Protein AF-A0AAD5VN29-F1 (afdb_monomer_lite)

Radius of gyration: 23.74 Å; chains: 1; bounding box: 49×50×55 Å

Organism: NCBI:txid56174

Secondary structure (DSSP, 8-state):
------PPP---SS--HHHHHHHHHHHHHH-TTTTTPPPPTT--SS--STT---GGG---GGGTEEEPPHHHHHHHHHHHHHHHHTT--GGG-STTTS--TTHHHHHHHHHHHHHHSSS--EEE---GGGS-HHHHHHHHHHHHHTS----

pLDDT: mean 87.39, std 11.42, range [37.53, 97.69]

Sequence (151 aa):
MPALVATQPDIDYHPDLAKYKARTARRLEENPELLKMSLPLGFPAKVEGPIVWEGKDWTNEDQWVYQLSEEDLQEIEQGMKHFEGLGKPLGYINRETYPLPKLGPKLYDLAKELYSGRGFFVLRTIPIEKYTPLQLAIIYAGVSSHRTSRT

Foldseek 3Di:
DDDDDDDDDPDDPDDDPVSVVVVVVVVCVVPVCVVVDDDPPPDDPDDDAQQDDDPVVDDDLVVFEDEQDPVNQVLLVVLLVQLVVVVDPLVPQACVSRPDPPVLVVLQVSLVCLPHHNVHHDYDDHPPVVDDPVSVSSSVSNSVNSSDPPD

Structure (mmCIF, N/CA/C/O backbone):
data_AF-A0AAD5VN29-F1
#
_entry.id   AF-A0AAD5VN29-F1
#
loop_
_atom_site.group_PDB
_atom_site.id
_atom_site.type_symbol
_atom_site.label_atom_id
_atom_site.label_alt_id
_atom_site.label_comp_id
_atom_site.label_asym_id
_atom_site.label_entity_id
_atom_site.label_seq_id
_atom_site.pdbx_PDB_ins_code
_atom_site.Cartn_x
_atom_site.Cartn_y
_atom_site.Cartn_z
_atom_site.occupancy
_atom_site.B_iso_or_equiv
_atom_site.auth_seq_id
_atom_site.auth_comp_id
_atom_site.auth_asym_id
_atom_site.auth_atom_id
_atom_site.pdbx_PDB_model_num
ATOM 1 N N . MET A 1 1 ? 20.176 -36.364 -35.807 1.00 40.19 1 MET A N 1
ATOM 2 C CA . MET A 1 1 ? 20.531 -35.120 -35.093 1.00 40.19 1 MET A CA 1
ATOM 3 C C . MET A 1 1 ? 20.020 -35.265 -33.667 1.00 40.19 1 MET A C 1
ATOM 5 O O . MET A 1 1 ? 18.808 -35.387 -33.526 1.00 40.19 1 MET A O 1
ATOM 9 N N . PRO A 1 2 ? 20.875 -35.401 -32.640 1.00 44.88 2 PRO A N 1
ATOM 10 C CA . PRO A 1 2 ? 20.393 -35.543 -31.271 1.00 44.88 2 PRO A CA 1
ATOM 11 C C . PRO A 1 2 ? 19.783 -34.212 -30.815 1.00 44.88 2 PRO A C 1
ATOM 13 O O . PRO A 1 2 ? 20.328 -33.146 -31.096 1.00 44.88 2 PRO A O 1
ATOM 16 N N . ALA A 1 3 ? 18.622 -34.275 -30.167 1.00 51.38 3 ALA A N 1
ATOM 17 C CA . ALA A 1 3 ? 17.949 -33.102 -29.630 1.00 51.38 3 ALA A CA 1
ATOM 18 C C . ALA A 1 3 ? 18.807 -32.474 -28.521 1.00 51.38 3 ALA A C 1
ATOM 20 O O . ALA A 1 3 ? 19.250 -33.175 -27.610 1.00 51.38 3 ALA A O 1
ATOM 21 N N . LEU A 1 4 ? 19.042 -31.162 -28.599 1.00 59.00 4 LEU A N 1
ATOM 22 C CA . LEU A 1 4 ? 19.631 -30.387 -27.508 1.00 59.00 4 LEU A CA 1
ATOM 23 C C . LEU A 1 4 ? 18.720 -30.524 -26.284 1.00 59.00 4 LEU A C 1
ATOM 25 O O . LEU A 1 4 ? 17.608 -29.997 -26.266 1.00 59.00 4 LEU A O 1
ATOM 29 N N . VAL A 1 5 ? 19.175 -31.263 -25.274 1.00 64.69 5 VAL A N 1
ATOM 30 C CA . VAL A 1 5 ? 18.480 -31.356 -23.989 1.00 64.69 5 VAL A CA 1
ATOM 31 C C . VAL A 1 5 ? 18.581 -29.985 -23.333 1.00 64.69 5 VAL A C 1
ATOM 33 O O . VAL A 1 5 ? 19.672 -29.545 -22.973 1.00 64.69 5 VAL A O 1
ATOM 36 N N . ALA A 1 6 ? 17.452 -29.288 -23.220 1.00 62.19 6 ALA A N 1
ATOM 37 C CA . ALA A 1 6 ? 17.393 -28.006 -22.537 1.00 62.19 6 ALA A CA 1
ATOM 38 C C . ALA A 1 6 ? 17.751 -28.210 -21.057 1.00 62.19 6 ALA A C 1
ATOM 40 O O . ALA A 1 6 ? 16.982 -28.795 -20.296 1.00 62.19 6 ALA A O 1
ATOM 41 N N . THR A 1 7 ? 18.936 -27.757 -20.658 1.00 76.25 7 THR A N 1
ATOM 42 C CA . THR A 1 7 ? 19.377 -27.741 -19.264 1.00 76.25 7 THR A CA 1
ATOM 43 C C . THR A 1 7 ? 18.999 -26.418 -18.616 1.00 76.25 7 THR A C 1
ATOM 45 O O . THR A 1 7 ? 19.070 -25.352 -19.235 1.00 76.25 7 THR A O 1
ATOM 48 N N . GLN A 1 8 ? 18.565 -26.485 -17.356 1.00 72.06 8 GLN A N 1
ATOM 49 C CA . GLN A 1 8 ? 18.230 -25.292 -16.591 1.00 72.06 8 GLN A CA 1
ATOM 50 C C . GLN A 1 8 ? 19.476 -24.396 -16.484 1.00 72.06 8 GLN A C 1
ATOM 52 O O . GLN A 1 8 ? 20.544 -24.885 -16.106 1.00 72.06 8 GLN A O 1
ATOM 57 N N . PRO A 1 9 ? 19.382 -23.103 -16.844 1.00 69.31 9 PRO A N 1
ATOM 58 C CA . PRO A 1 9 ? 20.512 -22.202 -16.701 1.00 69.31 9 PRO A CA 1
ATOM 59 C C . PRO A 1 9 ? 20.894 -22.064 -15.223 1.00 69.31 9 PRO A C 1
ATOM 61 O O . PRO A 1 9 ? 20.023 -22.074 -14.359 1.00 69.31 9 PRO A O 1
ATOM 64 N N . ASP A 1 10 ? 22.189 -21.905 -14.943 1.00 77.94 10 ASP A N 1
ATOM 65 C CA . ASP A 1 10 ? 22.709 -21.581 -13.608 1.00 77.94 10 ASP A CA 1
ATOM 66 C C . ASP A 1 10 ? 22.278 -20.154 -13.220 1.00 77.94 10 ASP A C 1
ATOM 68 O O . ASP A 1 10 ? 22.974 -19.165 -13.473 1.00 77.94 10 ASP A O 1
ATOM 72 N N . ILE A 1 11 ? 21.051 -20.044 -12.711 1.00 74.25 11 ILE A N 1
ATOM 73 C CA . ILE A 1 11 ? 20.448 -18.825 -12.179 1.00 74.25 11 ILE A CA 1
ATOM 74 C C . ILE A 1 11 ? 20.167 -19.038 -10.695 1.00 74.25 11 ILE A C 1
ATOM 76 O O . ILE A 1 11 ? 19.359 -19.883 -10.323 1.00 74.25 11 ILE A O 1
ATOM 80 N N . ASP A 1 12 ? 20.860 -18.273 -9.859 1.00 80.69 12 ASP A N 1
ATOM 81 C CA . ASP A 1 12 ? 20.589 -18.208 -8.426 1.00 80.69 12 ASP A CA 1
ATOM 82 C C . ASP A 1 12 ? 19.503 -17.153 -8.148 1.00 80.69 12 ASP A C 1
ATOM 84 O O . ASP A 1 12 ? 19.231 -16.292 -8.991 1.00 80.69 12 ASP A O 1
ATOM 88 N N . TYR A 1 13 ? 18.879 -17.211 -6.971 1.00 80.81 13 TYR A N 1
ATOM 89 C CA . TYR A 1 13 ? 17.890 -16.226 -6.531 1.00 80.81 13 TYR A CA 1
ATOM 90 C C . TYR A 1 13 ? 18.504 -14.827 -6.410 1.00 80.81 13 TYR A C 1
ATOM 92 O O . TYR A 1 13 ? 17.881 -13.827 -6.772 1.00 80.81 13 TYR A O 1
ATOM 100 N N . HIS A 1 14 ? 19.742 -14.748 -5.917 1.00 87.69 14 HIS A N 1
ATOM 101 C CA . HIS A 1 14 ? 20.444 -13.481 -5.784 1.00 87.69 14 HIS A CA 1
ATOM 102 C C . HIS A 1 14 ? 20.984 -13.003 -7.140 1.00 87.69 14 HIS A C 1
ATOM 104 O O . HIS A 1 14 ? 21.659 -13.765 -7.838 1.00 87.69 14 HIS A O 1
ATOM 110 N N . PRO A 1 15 ? 20.740 -11.733 -7.519 1.00 86.00 15 PRO A N 1
ATOM 111 C CA . PRO A 1 15 ? 21.335 -11.162 -8.718 1.00 86.00 15 PRO A CA 1
ATOM 112 C C . PRO A 1 15 ? 22.867 -11.223 -8.663 1.00 86.00 15 PRO A C 1
ATOM 114 O O . PRO A 1 15 ? 23.492 -10.598 -7.809 1.00 86.00 15 PRO A O 1
ATOM 117 N N . ASP A 1 16 ? 23.474 -11.942 -9.606 1.00 89.94 16 ASP A N 1
ATOM 118 C CA . ASP A 1 16 ? 24.927 -12.053 -9.751 1.00 89.94 16 ASP A CA 1
ATOM 119 C C . ASP A 1 16 ? 25.372 -11.378 -11.056 1.00 89.94 16 ASP A C 1
ATOM 121 O O . ASP A 1 16 ? 25.081 -11.834 -12.171 1.00 89.94 16 ASP A O 1
ATOM 125 N N . LEU A 1 17 ? 26.096 -10.265 -10.912 1.00 89.44 17 LEU A N 1
ATOM 126 C CA . LEU A 1 17 ? 26.587 -9.476 -12.039 1.00 89.44 17 LEU A CA 1
ATOM 127 C C . LEU A 1 17 ? 27.621 -10.238 -12.881 1.00 89.44 17 LEU A C 1
ATOM 129 O O . LEU A 1 17 ? 27.652 -10.067 -14.102 1.00 89.44 17 LEU A O 1
ATOM 133 N N . ALA A 1 18 ? 28.469 -11.059 -12.259 1.00 91.00 18 ALA A N 1
ATOM 134 C CA . ALA A 1 18 ? 29.491 -11.827 -12.959 1.00 91.00 18 ALA A CA 1
ATOM 135 C C . ALA A 1 18 ? 28.841 -12.919 -13.816 1.00 91.00 18 ALA A C 1
ATOM 137 O O . ALA A 1 18 ? 29.132 -13.006 -15.014 1.00 91.00 1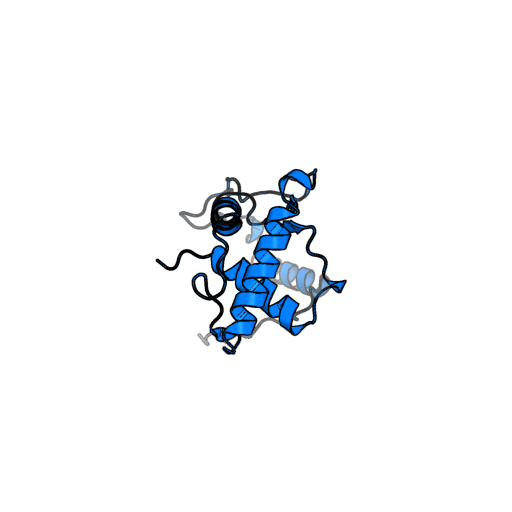8 ALA A O 1
ATOM 138 N N . LYS A 1 19 ? 27.880 -13.668 -13.255 1.00 88.81 19 LYS A N 1
ATOM 139 C CA . LYS A 1 19 ? 27.085 -14.651 -14.013 1.00 88.81 19 LYS A CA 1
ATOM 140 C C . LYS A 1 19 ? 26.286 -13.994 -15.139 1.00 88.81 19 LYS A C 1
ATOM 142 O O . LYS A 1 19 ? 26.247 -14.528 -16.249 1.00 88.81 19 LYS A O 1
ATOM 147 N N . TYR A 1 20 ? 25.687 -12.823 -14.898 1.00 85.38 20 TYR A N 1
ATOM 148 C CA . TYR A 1 20 ? 25.007 -12.051 -15.944 1.00 85.38 20 TYR A CA 1
ATOM 149 C C . TYR A 1 20 ? 25.955 -11.708 -17.099 1.00 85.38 20 TYR A C 1
ATOM 151 O O . TYR A 1 20 ? 25.653 -12.032 -18.248 1.00 85.38 20 TYR A O 1
ATOM 159 N N . LYS A 1 21 ? 27.118 -11.112 -16.805 1.00 91.19 21 LYS A N 1
ATOM 160 C CA . LYS A 1 21 ? 28.108 -10.728 -17.823 1.00 91.19 21 LYS A CA 1
ATOM 161 C C . LYS A 1 21 ? 28.614 -11.935 -18.612 1.00 91.19 21 LYS A C 1
ATOM 163 O O . LYS A 1 21 ? 28.632 -11.874 -19.838 1.00 91.19 21 LYS A O 1
ATOM 168 N N . ALA A 1 22 ? 28.958 -13.032 -17.936 1.00 90.75 22 ALA A N 1
ATOM 169 C CA . ALA A 1 22 ? 29.424 -14.260 -18.582 1.00 90.75 22 ALA A CA 1
ATOM 170 C C . ALA A 1 22 ? 28.361 -14.857 -19.520 1.00 90.75 22 ALA A C 1
ATOM 172 O O . ALA A 1 22 ? 28.658 -15.220 -20.657 1.00 90.75 22 ALA A O 1
ATOM 173 N N . ARG A 1 23 ? 27.094 -14.894 -19.083 1.00 87.31 23 ARG A N 1
ATOM 174 C CA . ARG A 1 23 ? 25.972 -15.371 -19.904 1.00 87.31 23 ARG A CA 1
ATOM 175 C C . ARG A 1 23 ? 25.724 -14.480 -21.119 1.00 87.31 23 ARG A C 1
ATOM 177 O O . ARG A 1 23 ? 25.434 -15.000 -22.193 1.00 87.31 23 ARG A O 1
ATOM 184 N N . THR A 1 24 ? 25.810 -13.163 -20.948 1.00 86.94 24 THR A N 1
ATOM 185 C CA . THR A 1 24 ? 25.656 -12.200 -22.045 1.00 86.94 24 THR A CA 1
ATOM 186 C C . THR A 1 24 ? 26.792 -12.339 -23.059 1.00 86.94 24 THR A C 1
ATOM 188 O O . THR A 1 24 ? 26.511 -12.401 -24.252 1.00 86.94 24 THR A O 1
ATOM 191 N N . ALA A 1 25 ? 28.043 -12.483 -22.605 1.00 90.25 25 ALA A N 1
ATOM 192 C CA . ALA A 1 25 ? 29.200 -12.709 -23.475 1.00 90.25 25 ALA A CA 1
ATOM 193 C C . ALA A 1 25 ? 29.068 -14.007 -24.285 1.00 90.25 25 ALA A C 1
ATOM 195 O O . ALA A 1 25 ? 29.181 -13.968 -25.506 1.00 90.25 25 ALA A O 1
ATOM 196 N N . ARG A 1 26 ? 28.717 -15.125 -23.632 1.00 88.94 26 ARG A N 1
ATOM 197 C CA . ARG A 1 26 ? 28.484 -16.409 -24.315 1.00 88.94 26 ARG A CA 1
ATOM 198 C C . ARG A 1 26 ? 27.393 -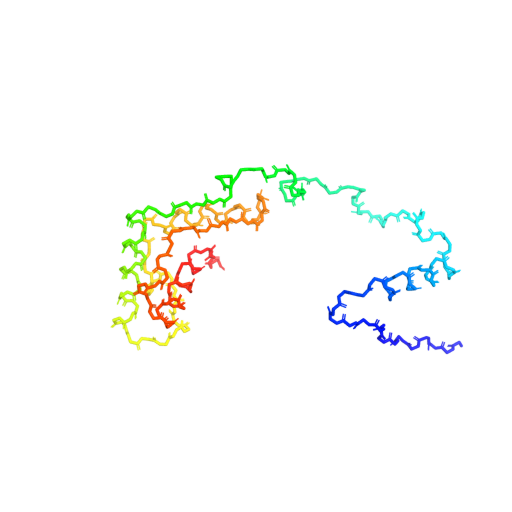16.303 -25.382 1.00 88.94 26 ARG A C 1
ATOM 200 O O . ARG A 1 26 ? 27.561 -16.788 -26.491 1.00 88.94 26 ARG A O 1
ATOM 207 N N . ARG A 1 27 ? 26.277 -15.639 -25.061 1.00 85.81 27 ARG A N 1
ATOM 208 C CA . ARG A 1 27 ? 25.178 -15.437 -26.017 1.00 85.81 27 ARG A CA 1
ATOM 209 C C . ARG A 1 27 ? 25.610 -14.622 -27.234 1.00 85.81 27 ARG A C 1
ATOM 211 O O . ARG A 1 27 ? 25.227 -14.965 -28.343 1.00 85.81 27 ARG A O 1
ATOM 218 N N . LEU A 1 28 ? 26.400 -13.571 -27.026 1.00 88.19 28 LEU A N 1
ATOM 219 C CA . LEU A 1 28 ? 26.947 -12.747 -28.106 1.00 88.19 28 LEU A CA 1
ATOM 220 C C . LEU A 1 28 ? 27.970 -13.501 -28.965 1.00 88.19 28 LEU A C 1
ATOM 222 O O . LEU A 1 28 ? 28.044 -13.243 -30.159 1.00 88.19 28 LEU A O 1
ATOM 226 N N . GLU A 1 29 ? 28.733 -14.428 -28.387 1.00 89.94 29 GLU A N 1
ATOM 227 C CA . GLU A 1 29 ? 29.642 -15.302 -29.140 1.00 89.94 29 GLU A CA 1
ATOM 228 C C . GLU A 1 29 ? 28.869 -16.307 -30.010 1.00 89.94 29 GLU A C 1
ATOM 230 O O . GLU A 1 29 ? 29.174 -16.470 -31.188 1.00 89.94 29 GLU A O 1
ATOM 235 N N . GLU A 1 30 ? 27.824 -16.932 -29.456 1.00 89.38 30 GLU A N 1
ATOM 236 C CA . GLU A 1 30 ? 26.952 -17.876 -30.173 1.00 89.38 30 GLU A CA 1
ATOM 237 C C . GLU A 1 30 ? 26.119 -17.196 -31.273 1.00 89.38 30 GLU A C 1
ATOM 239 O O . GLU A 1 30 ? 25.876 -17.781 -32.329 1.00 89.38 30 GLU A O 1
ATOM 244 N N . ASN A 1 31 ? 25.660 -15.966 -31.031 1.00 85.38 31 ASN A N 1
ATOM 245 C CA . ASN A 1 31 ? 24.914 -15.170 -31.997 1.00 85.38 31 ASN A CA 1
ATOM 246 C C . ASN A 1 31 ? 25.299 -13.681 -31.893 1.00 85.38 31 ASN A C 1
ATOM 248 O O . ASN A 1 31 ? 24.662 -12.922 -31.150 1.00 85.38 31 ASN A O 1
ATOM 252 N N . PRO A 1 32 ? 26.293 -13.237 -32.684 1.00 86.06 32 PRO A N 1
ATOM 253 C CA . PRO A 1 32 ? 26.751 -11.846 -32.703 1.00 86.06 32 PRO A CA 1
ATOM 254 C C . PRO A 1 32 ? 25.675 -10.826 -33.099 1.00 86.06 32 PRO A C 1
ATOM 256 O O . PRO A 1 32 ? 25.771 -9.649 -32.751 1.00 86.06 32 PRO A O 1
ATOM 259 N N . GLU A 1 33 ? 24.621 -11.262 -33.793 1.00 85.88 33 GLU A N 1
ATOM 260 C CA . GLU A 1 33 ? 23.544 -10.396 -34.277 1.00 85.88 33 GLU A CA 1
ATOM 261 C C . GLU A 1 33 ? 22.391 -10.243 -33.265 1.00 85.88 33 GLU A C 1
ATOM 263 O O . GLU A 1 33 ? 21.441 -9.511 -33.534 1.00 85.88 33 GLU A O 1
ATOM 268 N N . LEU A 1 34 ? 22.471 -10.862 -32.076 1.00 80.75 34 LEU A N 1
ATOM 269 C CA . LEU A 1 34 ? 21.429 -10.800 -31.034 1.00 80.75 34 LEU A CA 1
ATOM 270 C C . LEU A 1 34 ? 20.979 -9.377 -30.683 1.00 80.75 34 LEU A C 1
ATOM 272 O O . LEU A 1 34 ? 19.798 -9.151 -30.443 1.00 80.75 34 LEU A O 1
ATOM 276 N N . LEU A 1 35 ? 21.908 -8.417 -30.656 1.00 76.38 35 LEU A N 1
ATOM 277 C CA . LEU A 1 35 ? 21.608 -7.014 -30.335 1.00 76.38 35 LEU A CA 1
ATOM 278 C C . LEU A 1 35 ? 20.977 -6.244 -31.503 1.00 76.38 35 LEU A C 1
ATOM 280 O O . LEU A 1 35 ? 20.461 -5.149 -31.301 1.00 76.38 35 LEU A O 1
ATOM 284 N N . LYS A 1 36 ? 21.045 -6.793 -32.718 1.00 79.62 36 LYS A N 1
ATOM 285 C CA . LYS A 1 36 ? 20.527 -6.189 -33.952 1.00 79.62 36 LYS A CA 1
ATOM 286 C C . LYS A 1 36 ? 19.203 -6.811 -34.394 1.00 79.62 36 LYS A C 1
ATOM 288 O O . LYS A 1 36 ? 18.581 -6.304 -35.325 1.00 79.62 36 LYS A O 1
ATOM 293 N N . MET A 1 37 ? 18.774 -7.903 -33.757 1.00 80.44 37 MET A N 1
ATOM 294 C CA . MET A 1 37 ? 17.488 -8.526 -34.049 1.00 80.44 37 MET A CA 1
ATOM 295 C C . MET A 1 37 ? 16.357 -7.541 -33.750 1.00 80.44 37 MET A C 1
ATOM 297 O O . MET A 1 37 ? 16.216 -7.045 -32.632 1.00 80.44 37 MET A O 1
ATOM 301 N N . SER A 1 38 ? 15.536 -7.274 -34.763 1.00 81.81 38 SER A N 1
ATOM 302 C CA . SER A 1 38 ? 14.298 -6.528 -34.587 1.00 81.81 38 SER A CA 1
ATOM 303 C C . SER A 1 38 ? 13.335 -7.321 -33.709 1.00 81.81 38 SER A C 1
ATOM 305 O O . SER A 1 38 ? 13.307 -8.554 -33.751 1.00 81.81 38 SER A O 1
ATOM 307 N N . LEU A 1 39 ? 12.506 -6.610 -32.947 1.00 84.56 39 LEU A N 1
ATOM 308 C CA . LEU A 1 39 ? 11.428 -7.237 -32.191 1.00 84.56 39 LEU A CA 1
ATOM 309 C C . LEU A 1 39 ? 10.508 -8.047 -33.130 1.00 84.56 39 LEU A C 1
ATOM 311 O O . LEU A 1 39 ? 10.370 -7.689 -34.306 1.00 84.56 39 LEU A O 1
ATOM 315 N N . PRO A 1 40 ? 9.881 -9.134 -32.641 1.00 88.12 40 PRO A N 1
ATOM 316 C CA . PRO A 1 40 ? 8.940 -9.913 -33.437 1.00 88.12 40 PRO A CA 1
ATOM 317 C C . PRO A 1 40 ? 7.810 -9.045 -33.998 1.00 88.12 40 PRO A C 1
ATOM 319 O O . PRO A 1 40 ? 7.412 -8.048 -33.393 1.00 88.12 40 PRO A O 1
ATOM 322 N N . LEU A 1 41 ? 7.252 -9.450 -35.140 1.00 86.62 41 LEU A N 1
ATOM 323 C CA . LEU A 1 41 ? 6.117 -8.755 -35.743 1.00 86.62 41 LEU A CA 1
ATOM 324 C C . LEU A 1 41 ? 4.963 -8.634 -34.728 1.00 86.62 41 LEU A C 1
ATOM 326 O O . LEU A 1 41 ? 4.555 -9.628 -34.131 1.00 86.62 41 LEU A O 1
ATOM 330 N N . GLY A 1 42 ? 4.452 -7.416 -34.535 1.00 87.00 42 GLY A N 1
ATOM 331 C CA . GLY A 1 42 ? 3.389 -7.112 -33.568 1.00 87.00 42 GLY A CA 1
ATOM 332 C C . GLY A 1 42 ? 3.876 -6.624 -32.198 1.00 87.00 42 GLY A C 1
ATOM 333 O O . GLY A 1 42 ? 3.055 -6.165 -31.408 1.00 87.00 42 GLY A O 1
ATOM 334 N N . PHE A 1 43 ? 5.183 -6.658 -31.917 1.00 87.31 43 PHE A N 1
ATO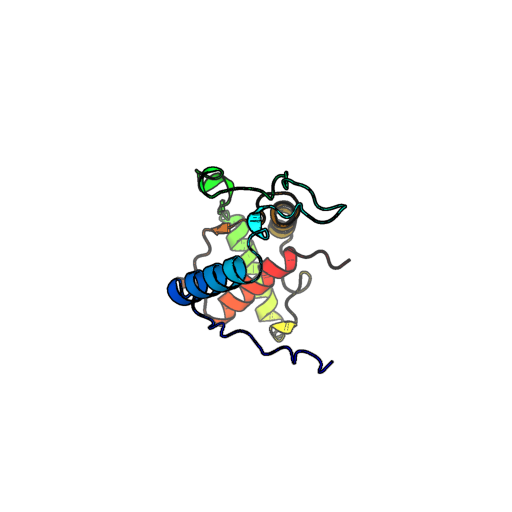M 335 C CA . PHE A 1 43 ? 5.741 -6.047 -30.709 1.00 87.31 43 PHE A CA 1
ATOM 336 C C . PHE A 1 43 ? 6.055 -4.562 -30.937 1.00 87.31 43 PHE A C 1
ATOM 338 O O . PHE A 1 43 ? 6.658 -4.211 -31.955 1.00 87.31 43 PHE A O 1
ATOM 345 N N . PRO A 1 44 ? 5.683 -3.674 -29.999 1.00 87.56 44 PRO A N 1
ATOM 346 C CA . PRO A 1 44 ? 5.985 -2.258 -30.125 1.00 87.56 44 PRO A CA 1
ATOM 347 C C . PRO A 1 44 ? 7.474 -1.995 -29.864 1.00 87.56 44 PRO A C 1
ATOM 349 O O . PRO A 1 44 ? 8.061 -2.560 -28.945 1.00 87.56 44 PRO A O 1
ATOM 352 N N . ALA A 1 45 ? 8.075 -1.085 -30.637 1.00 85.19 45 ALA A N 1
ATOM 353 C CA . ALA A 1 45 ? 9.464 -0.648 -30.433 1.00 85.19 45 ALA A CA 1
ATOM 354 C C . ALA A 1 45 ? 9.673 0.066 -29.084 1.00 85.19 45 ALA A C 1
ATOM 356 O O . ALA A 1 45 ? 10.775 0.072 -28.540 1.00 85.19 45 ALA A O 1
ATOM 357 N N . LYS A 1 46 ? 8.606 0.666 -28.550 1.00 87.00 46 LYS A N 1
ATOM 358 C CA . LYS A 1 46 ? 8.562 1.340 -27.257 1.00 87.00 46 LYS A CA 1
ATOM 359 C C . LYS A 1 46 ? 7.168 1.164 -26.666 1.00 87.00 46 LYS A C 1
ATOM 361 O O . LYS A 1 46 ? 6.178 1.274 -27.384 1.00 87.00 46 LYS A O 1
ATOM 366 N N . VAL A 1 47 ? 7.098 0.904 -25.366 1.00 87.25 47 VAL A N 1
ATOM 367 C CA . VAL A 1 47 ? 5.835 0.938 -24.624 1.00 87.25 47 VAL A CA 1
ATOM 368 C C . VAL A 1 47 ? 5.622 2.365 -24.139 1.00 87.25 47 VAL A C 1
ATOM 370 O O . VAL A 1 47 ? 6.547 2.996 -23.631 1.00 87.25 47 VAL A O 1
ATOM 373 N N . GLU A 1 48 ? 4.412 2.878 -24.311 1.00 85.62 48 GLU A N 1
ATOM 374 C CA . GLU A 1 48 ? 4.020 4.205 -23.849 1.00 85.62 48 GLU A CA 1
ATOM 375 C C . GLU A 1 48 ? 2.764 4.085 -22.996 1.00 85.62 48 GLU A C 1
ATOM 377 O O . GLU A 1 48 ? 1.941 3.193 -23.206 1.00 85.62 48 GLU A O 1
ATOM 382 N N . GLY A 1 49 ? 2.625 4.978 -22.023 1.00 84.25 49 GLY A N 1
ATOM 383 C CA . GLY A 1 49 ? 1.458 5.022 -21.159 1.00 84.25 49 GLY A CA 1
ATOM 384 C C . GLY A 1 49 ? 1.808 5.341 -19.709 1.00 84.25 49 GLY A C 1
ATOM 385 O O . GLY A 1 49 ? 2.981 5.417 -19.351 1.00 84.25 49 GLY A O 1
ATOM 386 N N . PRO A 1 50 ? 0.784 5.500 -18.862 1.00 81.44 50 PRO A N 1
ATOM 387 C CA . PRO A 1 50 ? 0.939 5.935 -17.472 1.00 81.44 50 PRO A CA 1
ATOM 388 C C . PRO A 1 50 ? 1.693 4.932 -16.582 1.00 81.44 50 PRO A C 1
ATOM 390 O O . PRO A 1 50 ? 2.269 5.323 -15.572 1.00 81.44 50 PRO A O 1
ATOM 393 N N . ILE A 1 51 ? 1.741 3.656 -16.980 1.00 85.56 51 ILE A N 1
ATOM 394 C CA . ILE A 1 51 ? 2.506 2.599 -16.299 1.00 85.56 51 ILE A CA 1
ATOM 395 C C . ILE A 1 51 ? 3.999 2.601 -16.667 1.00 85.56 51 ILE A C 1
ATOM 397 O O . ILE A 1 51 ? 4.776 1.862 -16.068 1.00 85.56 51 ILE A O 1
ATOM 401 N N . VAL A 1 52 ? 4.401 3.380 -17.677 1.00 89.56 52 VAL A N 1
ATOM 402 C CA . VAL A 1 52 ? 5.785 3.462 -18.155 1.00 89.56 52 VAL A CA 1
ATOM 403 C C . VAL A 1 52 ? 6.434 4.688 -17.532 1.00 89.56 52 VAL A C 1
ATOM 405 O O . VAL A 1 52 ? 6.353 5.785 -18.077 1.00 89.56 52 VAL A O 1
ATOM 408 N N . TRP A 1 53 ? 7.062 4.491 -16.378 1.00 89.69 53 TRP A N 1
ATOM 409 C CA . TRP A 1 53 ? 7.743 5.548 -15.639 1.00 89.69 53 TRP A CA 1
ATOM 410 C C . TRP A 1 53 ? 9.085 5.069 -15.082 1.00 89.69 53 TRP A C 1
ATOM 412 O O . TRP A 1 53 ? 9.328 3.879 -14.876 1.00 89.69 53 TRP A O 1
ATOM 422 N N . GLU A 1 54 ? 9.960 6.027 -14.823 1.00 87.69 54 GLU A N 1
ATOM 423 C CA . GLU A 1 54 ? 11.215 5.888 -14.101 1.00 87.69 54 GLU A CA 1
ATOM 424 C C . GLU A 1 54 ? 11.112 6.587 -12.737 1.00 87.69 54 GLU A C 1
ATOM 426 O O . GLU A 1 54 ? 10.263 7.448 -12.520 1.00 87.69 54 GLU A O 1
ATOM 431 N N . GLY A 1 55 ? 12.008 6.272 -11.797 1.00 84.12 55 GLY A N 1
ATOM 432 C CA . GLY A 1 55 ? 11.965 6.871 -10.452 1.00 84.12 55 GLY A CA 1
ATOM 433 C C . GLY A 1 55 ? 12.037 8.407 -10.430 1.00 84.12 55 GLY A C 1
ATOM 434 O O . GLY A 1 55 ? 11.609 9.023 -9.463 1.00 84.12 55 GLY A O 1
ATOM 435 N N . LYS A 1 56 ? 12.536 9.034 -11.502 1.00 89.00 56 LYS A N 1
ATOM 436 C CA . LYS A 1 56 ? 12.580 10.496 -11.666 1.00 89.00 56 LYS A CA 1
ATOM 437 C C . LYS A 1 56 ? 11.218 11.132 -11.972 1.00 89.00 56 LYS A C 1
ATOM 439 O O . LYS A 1 56 ? 11.080 12.336 -11.789 1.00 89.00 56 LYS A O 1
ATOM 444 N N . ASP A 1 57 ? 10.244 10.352 -12.439 1.00 86.31 57 ASP A N 1
ATOM 445 C CA . ASP A 1 57 ? 8.931 10.865 -12.847 1.00 86.31 57 ASP A CA 1
ATOM 446 C C . ASP A 1 57 ? 8.037 11.173 -11.633 1.00 86.31 57 ASP A C 1
ATOM 448 O O . ASP A 1 57 ? 7.109 11.971 -11.730 1.00 86.31 57 ASP A O 1
ATOM 452 N N . TRP A 1 58 ? 8.363 10.604 -10.466 1.00 86.06 58 TRP A N 1
ATOM 453 C CA . TRP A 1 58 ? 7.631 10.773 -9.213 1.00 86.06 58 TRP A CA 1
ATOM 454 C C . TRP A 1 58 ? 8.550 11.366 -8.143 1.00 86.06 58 TRP A C 1
ATOM 456 O O . TRP A 1 58 ? 9.310 10.663 -7.483 1.00 86.06 58 TRP A O 1
ATOM 466 N N . THR A 1 59 ? 8.490 12.685 -7.966 1.00 87.62 59 THR A N 1
ATOM 467 C CA . THR A 1 59 ? 9.434 13.428 -7.108 1.00 87.62 59 THR A CA 1
ATOM 468 C C . THR A 1 59 ? 8.882 13.808 -5.737 1.00 87.62 59 THR A C 1
ATOM 470 O O . THR A 1 59 ? 9.663 14.056 -4.821 1.00 87.62 59 THR A O 1
ATOM 473 N N . ASN A 1 60 ? 7.556 13.870 -5.584 1.00 89.62 60 ASN A N 1
ATOM 474 C CA . ASN A 1 60 ? 6.899 14.231 -4.327 1.00 89.62 60 ASN A CA 1
ATOM 475 C C . ASN A 1 60 ? 6.002 13.093 -3.846 1.00 89.62 60 ASN A C 1
ATOM 477 O O . ASN A 1 60 ? 5.141 12.630 -4.589 1.00 89.62 60 ASN A O 1
ATOM 481 N N . GLU A 1 61 ? 6.173 12.717 -2.584 1.00 89.25 61 GLU A N 1
ATOM 482 C CA . GLU A 1 61 ? 5.432 11.664 -1.909 1.00 89.25 61 GLU A CA 1
ATOM 483 C C . GLU A 1 61 ? 3.911 11.863 -1.942 1.00 89.25 61 GLU A C 1
ATOM 485 O O . GLU A 1 61 ? 3.175 10.888 -2.108 1.00 89.25 61 GLU A O 1
ATOM 490 N N . ASP A 1 62 ? 3.438 13.110 -1.918 1.00 88.38 62 ASP A N 1
ATOM 491 C CA . ASP A 1 62 ? 2.012 13.446 -2.042 1.00 88.38 62 ASP A CA 1
ATOM 492 C C . ASP A 1 62 ? 1.387 12.959 -3.362 1.00 88.38 62 ASP A C 1
ATOM 494 O O . ASP A 1 62 ? 0.169 12.833 -3.476 1.00 88.38 62 ASP A O 1
ATOM 498 N N . GLN A 1 63 ? 2.209 12.660 -4.374 1.00 88.19 63 GLN A N 1
ATOM 499 C CA . GLN A 1 63 ? 1.737 12.121 -5.646 1.00 88.19 63 GLN A CA 1
ATOM 500 C C . GLN A 1 63 ? 1.320 10.655 -5.531 1.00 88.19 63 GLN A C 1
ATOM 502 O O . GLN A 1 63 ? 0.516 10.210 -6.342 1.00 88.19 63 GLN A O 1
ATOM 507 N N . TRP A 1 64 ? 1.837 9.891 -4.559 1.00 89.94 64 TRP A N 1
ATOM 508 C CA . TRP A 1 64 ? 1.515 8.465 -4.407 1.00 89.94 64 TRP A CA 1
ATOM 509 C C . TRP A 1 64 ? 1.034 8.047 -3.021 1.00 89.94 64 TRP A C 1
ATOM 511 O O . TRP A 1 64 ? 0.565 6.913 -2.869 1.00 89.94 64 TRP A O 1
ATOM 521 N N . VAL A 1 65 ? 1.114 8.928 -2.027 1.00 93.19 65 VAL A N 1
ATOM 522 C CA . VAL A 1 65 ? 0.615 8.680 -0.677 1.00 93.19 65 VAL A CA 1
ATOM 523 C C . VAL A 1 65 ? -0.786 9.238 -0.504 1.00 93.19 65 VAL A C 1
ATOM 525 O O . VAL A 1 65 ? -1.035 10.422 -0.691 1.00 93.19 65 VAL A O 1
ATOM 528 N N . TYR A 1 66 ? -1.689 8.379 -0.045 1.00 92.94 66 TYR A N 1
ATOM 529 C CA . TYR A 1 66 ? -2.939 8.798 0.565 1.00 92.94 66 TYR A CA 1
ATOM 530 C C . TYR A 1 66 ? -2.759 8.797 2.087 1.00 92.94 66 TYR A C 1
ATOM 532 O O . TYR A 1 66 ? -2.511 7.751 2.700 1.00 92.94 66 TYR A O 1
ATOM 540 N N . GLN A 1 67 ? -2.852 9.980 2.694 1.00 94.31 67 GLN A N 1
ATOM 541 C CA . GLN A 1 67 ? -2.848 10.115 4.148 1.00 94.31 67 GLN A CA 1
ATOM 542 C C . GLN A 1 67 ? -4.240 9.780 4.684 1.00 94.31 67 GLN A C 1
ATOM 544 O O . GLN A 1 67 ? -5.213 10.443 4.323 1.00 94.31 67 GLN A O 1
ATOM 549 N N . LEU A 1 68 ? -4.341 8.750 5.530 1.00 94.75 68 LEU A N 1
ATOM 550 C CA . LEU A 1 68 ? -5.609 8.421 6.176 1.00 94.75 68 LEU A CA 1
ATOM 551 C C . LEU A 1 68 ? -5.953 9.536 7.164 1.00 94.75 68 LEU A C 1
ATOM 553 O O . LEU A 1 68 ? -5.141 9.893 8.024 1.00 94.75 68 LEU A O 1
ATOM 557 N N . SER A 1 69 ? -7.158 10.078 7.013 1.00 95.69 69 SER A N 1
ATOM 558 C CA . SER A 1 69 ? -7.733 11.023 7.968 1.00 95.69 69 SER A CA 1
ATOM 559 C C . SER A 1 69 ? -8.068 10.329 9.290 1.00 95.69 69 SER A C 1
ATOM 561 O O . SER A 1 69 ? -8.137 9.100 9.363 1.00 95.69 69 SER A O 1
ATOM 563 N N . GLU A 1 70 ? -8.306 11.109 10.342 1.00 95.25 70 GLU A N 1
ATOM 564 C CA . GLU A 1 70 ? -8.733 10.561 11.632 1.00 95.25 70 GLU A CA 1
ATOM 565 C C . GLU A 1 70 ? -10.062 9.798 11.489 1.00 95.25 70 GLU A C 1
ATOM 567 O O . GLU A 1 70 ? -10.240 8.735 12.079 1.00 95.25 70 GLU A O 1
ATOM 572 N N . GLU A 1 71 ? -10.967 10.276 10.631 1.00 96.00 71 GLU A N 1
ATOM 573 C CA . GLU A 1 71 ? -12.222 9.595 10.318 1.00 96.00 71 GLU A CA 1
ATOM 574 C C . GLU A 1 71 ? -11.990 8.256 9.604 1.00 96.00 71 GLU A C 1
ATOM 576 O O . GLU A 1 71 ? -12.661 7.272 9.919 1.00 96.00 71 GLU A O 1
ATOM 581 N N . ASP A 1 72 ? -11.032 8.205 8.671 1.00 95.88 72 ASP A N 1
ATOM 582 C CA . ASP A 1 72 ? -10.660 6.965 7.981 1.00 95.88 72 ASP A CA 1
ATOM 583 C C . ASP A 1 72 ? -10.062 5.949 8.978 1.00 95.88 72 ASP A C 1
ATOM 585 O O . ASP A 1 72 ? -10.393 4.763 8.936 1.00 95.88 72 ASP A O 1
ATOM 589 N N . LEU A 1 73 ? -9.212 6.399 9.911 1.00 96.06 73 LEU A N 1
ATOM 590 C CA . LEU A 1 73 ? -8.613 5.547 10.948 1.00 96.06 73 LEU A CA 1
ATOM 591 C C . LEU A 1 73 ? -9.659 5.006 11.933 1.00 96.06 73 LEU A C 1
ATOM 593 O O . LEU A 1 73 ? -9.624 3.823 12.277 1.00 96.06 73 LEU A O 1
ATOM 597 N N . GLN A 1 74 ? -10.611 5.841 12.353 1.00 96.19 74 GLN A N 1
ATOM 598 C CA . GLN A 1 74 ? -11.720 5.418 13.212 1.00 96.19 74 GLN A CA 1
ATOM 599 C C . GLN A 1 74 ? -12.601 4.375 12.525 1.00 96.19 74 GLN A C 1
ATOM 601 O O . GLN A 1 74 ? -13.026 3.409 13.158 1.00 96.19 74 GLN A O 1
ATOM 606 N N . GLU A 1 75 ? -12.867 4.542 11.230 1.00 97.00 75 GLU A N 1
ATOM 607 C CA . GLU A 1 75 ? -13.641 3.578 10.452 1.00 97.00 75 GLU A CA 1
ATOM 608 C C . GLU A 1 75 ? -12.899 2.239 10.303 1.00 97.00 75 GLU A C 1
ATOM 610 O O . GLU A 1 75 ? -13.5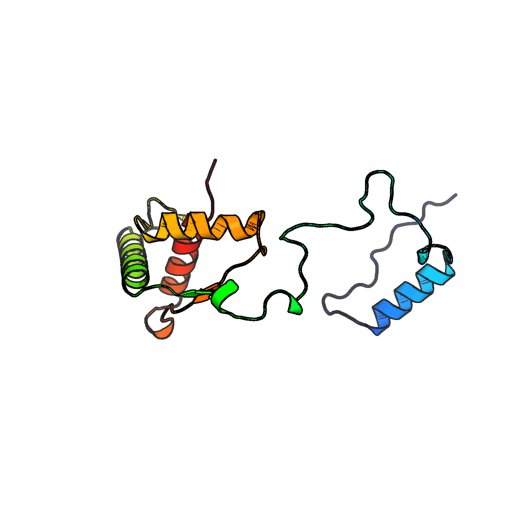01 1.179 10.482 1.00 97.00 75 GLU A O 1
ATOM 615 N N . ILE A 1 76 ? -11.580 2.269 10.069 1.00 96.56 76 ILE A N 1
ATOM 616 C CA . ILE A 1 76 ? -10.729 1.068 10.075 1.00 96.56 76 ILE A CA 1
ATOM 617 C C . ILE A 1 76 ? -10.823 0.349 11.424 1.00 96.56 76 ILE A C 1
ATOM 619 O O . ILE A 1 76 ? -11.037 -0.862 11.455 1.00 96.56 76 ILE A O 1
ATOM 623 N N . GLU A 1 77 ? -10.695 1.070 12.539 1.00 96.31 77 GLU A N 1
ATOM 624 C CA . GLU A 1 77 ? -10.777 0.472 13.873 1.00 96.31 77 GLU A CA 1
ATOM 625 C C . GLU A 1 77 ? -12.158 -0.149 14.143 1.00 96.31 77 GLU A C 1
ATOM 627 O O . GLU A 1 77 ? -12.254 -1.240 14.711 1.00 96.31 77 GLU A O 1
ATOM 632 N N . GLN A 1 78 ? -13.235 0.508 13.704 1.00 97.19 78 GLN A N 1
ATOM 633 C CA . GLN A 1 78 ? -14.598 -0.016 13.814 1.00 97.19 78 GLN A CA 1
ATOM 634 C C . GLN A 1 78 ? -14.789 -1.293 12.989 1.00 97.19 78 GLN A C 1
ATOM 636 O O . GLN A 1 78 ? -15.352 -2.261 13.502 1.00 97.19 78 GLN A O 1
ATOM 641 N N . GLY A 1 79 ? -14.281 -1.333 11.753 1.00 96.88 79 GLY A N 1
ATOM 642 C CA . GLY A 1 79 ? -14.315 -2.528 10.905 1.00 96.88 79 GLY A CA 1
ATOM 643 C C . GLY A 1 79 ? -13.571 -3.711 11.532 1.00 96.88 79 GLY A C 1
ATOM 644 O O . GLY A 1 79 ? -14.086 -4.829 11.555 1.00 96.88 79 GLY A O 1
ATOM 645 N N . MET A 1 80 ? -12.402 -3.453 12.127 1.00 97.00 80 MET A N 1
ATOM 646 C CA . MET A 1 80 ? -11.622 -4.457 12.855 1.00 97.00 80 MET A CA 1
ATOM 647 C C . MET A 1 80 ? -12.392 -5.009 14.057 1.00 97.00 80 MET A C 1
ATOM 649 O O . MET A 1 80 ? -12.564 -6.224 14.157 1.00 97.00 80 MET A O 1
ATOM 653 N N . LYS A 1 81 ? -12.911 -4.135 14.930 1.00 97.06 81 LYS A N 1
ATOM 654 C CA . LYS A 1 81 ? -13.695 -4.547 16.107 1.00 97.06 81 LYS A CA 1
ATOM 655 C C . LYS A 1 81 ? -14.958 -5.309 15.714 1.00 97.06 81 LYS A C 1
ATOM 657 O O . LYS A 1 81 ? -15.327 -6.272 16.383 1.00 97.06 81 LYS A O 1
ATOM 662 N N . HIS A 1 82 ? -15.614 -4.895 14.628 1.00 97.62 82 HIS A N 1
ATOM 663 C CA . HIS A 1 82 ? -16.769 -5.602 14.091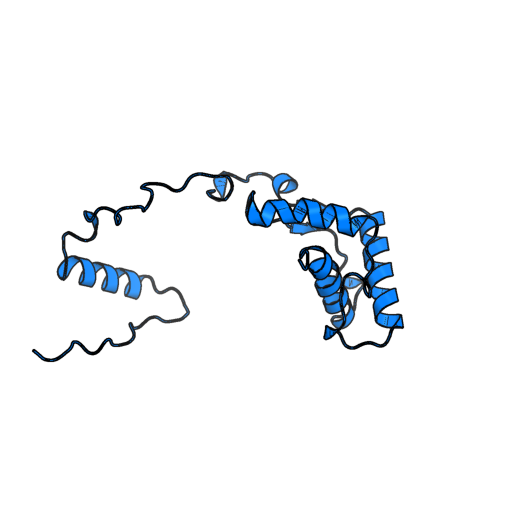 1.00 97.62 82 HIS A CA 1
ATOM 664 C C . HIS A 1 82 ? -16.398 -7.036 13.703 1.00 97.62 82 HIS A C 1
ATOM 666 O O . HIS A 1 82 ? -17.047 -7.968 14.170 1.00 97.62 82 HIS A O 1
ATOM 672 N N . PHE A 1 83 ? -15.327 -7.220 12.923 1.00 97.69 83 PHE A N 1
ATOM 673 C CA . PHE A 1 83 ? -14.867 -8.546 12.512 1.00 97.69 83 PHE A CA 1
ATOM 674 C C . PHE A 1 83 ? -14.465 -9.428 13.704 1.00 97.69 83 PHE A C 1
ATOM 676 O O . PHE A 1 83 ? -14.871 -10.589 13.767 1.00 97.69 83 PHE A O 1
ATOM 683 N N . GLU A 1 84 ? -13.717 -8.884 14.671 1.00 96.44 84 GLU A N 1
ATOM 684 C CA . GLU A 1 84 ? -13.359 -9.600 15.906 1.00 96.44 84 GLU A CA 1
ATOM 685 C C . GLU A 1 84 ? -14.611 -10.074 16.661 1.00 96.44 84 GLU A C 1
ATOM 687 O O . GLU A 1 84 ? -14.681 -11.227 17.089 1.00 96.44 84 GLU A O 1
ATOM 692 N N . GLY A 1 85 ? -15.641 -9.224 16.746 1.00 96.81 85 GLY A N 1
ATOM 693 C CA . GLY A 1 85 ? -16.924 -9.553 17.369 1.00 96.81 85 GLY A CA 1
ATOM 694 C C . GLY A 1 85 ? -17.704 -10.677 16.675 1.00 96.81 85 GLY A C 1
ATOM 695 O O . GLY A 1 85 ? -18.548 -11.306 17.310 1.00 96.81 85 GLY A O 1
ATOM 696 N N . LEU A 1 86 ? -17.414 -10.980 15.403 1.00 95.94 86 LEU A N 1
ATOM 697 C CA . LEU A 1 86 ? -18.029 -12.104 14.686 1.00 95.94 86 LEU A CA 1
ATOM 698 C C . LEU A 1 86 ? -17.431 -13.463 15.079 1.00 95.94 86 LEU A C 1
ATOM 700 O O . LEU A 1 86 ? -18.023 -14.492 14.749 1.00 95.94 86 LEU A O 1
ATOM 704 N N . GLY A 1 87 ? -16.252 -13.491 15.715 1.00 94.38 87 GLY A N 1
ATOM 705 C CA . GLY A 1 87 ? -15.567 -14.730 16.103 1.00 94.38 87 GLY A CA 1
ATOM 706 C C . GLY A 1 87 ? -15.215 -15.648 14.923 1.00 94.38 87 GLY A C 1
ATOM 707 O O . GLY A 1 87 ? -15.123 -16.865 15.086 1.00 94.38 87 GLY A O 1
ATOM 708 N N . LYS A 1 88 ? -15.071 -15.090 13.714 1.00 94.31 88 LYS A N 1
ATOM 709 C CA . LYS A 1 88 ? -14.802 -15.851 12.485 1.00 94.31 88 LYS A CA 1
ATOM 710 C C . LYS A 1 88 ? -13.294 -15.996 12.224 1.00 94.31 88 LYS A C 1
ATOM 712 O O . LYS A 1 88 ? -12.523 -15.098 12.553 1.00 94.31 88 LYS A O 1
ATOM 717 N N . PRO A 1 89 ? -12.856 -17.085 11.566 1.00 94.69 89 PRO A N 1
ATOM 718 C CA . PRO A 1 89 ? -11.478 -17.206 11.087 1.00 94.69 89 PRO A CA 1
ATOM 719 C C . PRO A 1 89 ? -11.112 -16.110 10.075 1.00 94.69 89 PRO A C 1
ATOM 721 O O . PRO A 1 89 ? -11.957 -15.704 9.279 1.00 94.69 89 PRO A O 1
ATOM 724 N N . LEU A 1 90 ? -9.834 -15.713 10.018 1.00 93.00 90 LEU A N 1
ATOM 725 C CA . LEU A 1 90 ? -9.327 -14.641 9.136 1.00 93.00 90 LEU A CA 1
ATOM 726 C C . LEU A 1 90 ? -9.680 -14.816 7.646 1.00 93.00 90 LEU A C 1
ATOM 728 O O . LEU A 1 90 ? -9.839 -13.835 6.930 1.00 93.00 90 LEU A O 1
ATOM 732 N N . GLY A 1 91 ? -9.847 -16.054 7.169 1.00 93.06 91 GLY A N 1
ATOM 733 C CA . GLY A 1 91 ? -10.249 -16.330 5.782 1.00 93.06 91 GLY A CA 1
ATOM 734 C C . GLY A 1 91 ? -11.661 -15.852 5.415 1.00 93.06 91 GLY A C 1
ATOM 735 O O . GLY A 1 91 ? -12.013 -15.855 4.240 1.00 93.06 91 GLY A O 1
ATOM 736 N N . TYR A 1 92 ? -12.467 -15.440 6.398 1.00 95.06 92 TYR A N 1
ATOM 737 C CA . TYR A 1 92 ? -13.799 -14.874 6.183 1.00 95.06 92 TYR A CA 1
ATOM 738 C C . TYR A 1 92 ? -13.800 -13.352 6.033 1.00 95.06 92 TYR A C 1
ATOM 740 O O . TYR A 1 92 ? -14.875 -12.795 5.846 1.00 95.06 92 TYR A O 1
ATOM 748 N N . ILE A 1 93 ? -12.642 -12.687 6.106 1.00 95.56 93 ILE A N 1
ATOM 749 C CA . ILE A 1 93 ? -12.552 -11.236 5.930 1.00 95.56 93 ILE A CA 1
ATOM 750 C C . ILE A 1 93 ? -12.933 -10.868 4.491 1.00 95.56 93 ILE A C 1
ATOM 752 O O . ILE A 1 93 ? -12.247 -11.218 3.530 1.00 95.56 93 ILE A O 1
ATOM 756 N N . ASN A 1 94 ? -14.036 -10.144 4.354 1.00 94.06 94 ASN A N 1
ATOM 757 C CA . ASN A 1 94 ? -14.528 -9.561 3.113 1.00 94.06 94 ASN A CA 1
ATOM 758 C C . ASN A 1 94 ? -15.211 -8.210 3.396 1.00 94.06 94 ASN A C 1
ATOM 760 O O . ASN A 1 94 ? -15.218 -7.732 4.533 1.00 94.06 94 ASN A O 1
ATOM 764 N N . ARG A 1 95 ? -15.792 -7.595 2.362 1.00 92.75 95 ARG A N 1
ATOM 765 C CA . ARG A 1 95 ? -16.431 -6.273 2.456 1.00 92.75 95 ARG A CA 1
ATOM 766 C C . ARG A 1 95 ? -17.655 -6.275 3.370 1.00 92.75 95 ARG A C 1
ATOM 768 O O . ARG A 1 95 ? -17.974 -5.247 3.957 1.00 92.75 95 ARG A O 1
ATOM 775 N N . GLU A 1 96 ? -18.323 -7.417 3.490 1.00 93.56 96 GLU A N 1
ATOM 776 C CA . GLU A 1 96 ? -19.511 -7.606 4.314 1.00 93.56 96 GLU A CA 1
ATOM 777 C C . GLU A 1 96 ? -19.148 -7.778 5.795 1.00 93.56 96 GLU A C 1
ATOM 779 O O . GLU A 1 96 ? -19.812 -7.224 6.665 1.00 93.56 96 GLU A O 1
ATOM 784 N N . THR A 1 97 ? -18.080 -8.521 6.095 1.00 95.31 97 THR A N 1
ATOM 785 C CA . THR A 1 97 ? -17.611 -8.779 7.466 1.00 95.31 97 THR A CA 1
ATOM 786 C C . THR A 1 97 ? -16.624 -7.729 7.978 1.00 95.31 97 THR A C 1
ATOM 788 O O . THR A 1 97 ? -16.255 -7.768 9.147 1.00 95.31 97 THR A O 1
ATOM 791 N N . TYR A 1 98 ? -16.143 -6.838 7.109 1.00 96.06 98 TYR A N 1
ATOM 792 C CA . TYR A 1 98 ? -15.271 -5.705 7.426 1.00 96.06 98 TYR A CA 1
ATOM 793 C C . TYR A 1 98 ? -15.786 -4.457 6.683 1.00 96.06 98 TYR A C 1
ATOM 795 O O . TYR A 1 98 ? -15.246 -4.075 5.639 1.00 96.06 98 TYR A O 1
ATOM 803 N N . PRO A 1 99 ? -16.883 -3.842 7.153 1.00 95.06 99 PRO A N 1
ATOM 804 C CA . PRO A 1 99 ? -17.523 -2.744 6.438 1.00 95.06 99 PRO A CA 1
ATOM 805 C C . PRO A 1 99 ? -16.704 -1.449 6.533 1.00 95.06 99 PRO A C 1
ATOM 807 O O . PRO A 1 99 ? -16.335 -1.023 7.623 1.00 95.06 99 PRO A O 1
ATOM 810 N N . LEU A 1 100 ? -16.472 -0.803 5.385 1.00 95.94 100 LEU A N 1
ATOM 811 C CA . LEU A 1 100 ? -15.860 0.530 5.257 1.00 95.94 100 LEU A CA 1
ATOM 812 C C . LEU A 1 100 ? -16.737 1.421 4.353 1.00 95.94 100 LEU A C 1
ATOM 814 O O . LEU A 1 100 ? -16.386 1.644 3.192 1.00 95.94 100 LEU A O 1
ATOM 818 N N . PRO A 1 101 ? -17.921 1.870 4.803 1.00 94.25 101 PRO A N 1
ATOM 819 C CA . PRO A 1 101 ? -18.857 2.621 3.963 1.00 94.25 101 PRO A CA 1
ATOM 820 C C . PRO A 1 101 ? -18.305 3.929 3.370 1.00 94.25 101 PRO A C 1
ATOM 822 O O . PRO A 1 101 ? -18.709 4.296 2.267 1.00 94.25 101 PRO A O 1
ATOM 825 N N . LYS A 1 102 ? -17.403 4.639 4.059 1.00 94.44 102 LYS A N 1
ATOM 826 C CA . LYS A 1 102 ? -16.815 5.904 3.582 1.00 94.44 102 LYS A CA 1
ATOM 827 C C . LYS A 1 102 ? -15.448 5.693 2.939 1.00 94.44 102 LYS A C 1
ATOM 829 O O . LYS A 1 102 ? -15.207 6.206 1.847 1.00 94.44 102 LYS A O 1
ATOM 834 N N . LEU A 1 103 ? -14.561 4.942 3.588 1.00 94.81 103 LEU A N 1
ATOM 835 C CA . LEU A 1 103 ? -13.210 4.682 3.095 1.00 94.81 103 LEU A CA 1
ATOM 836 C C . LEU A 1 103 ? -13.194 3.680 1.931 1.00 94.81 103 LEU A C 1
ATOM 838 O O . LEU A 1 103 ? -12.385 3.824 1.020 1.00 94.81 103 LEU A O 1
ATOM 842 N N . GLY A 1 104 ? -14.099 2.700 1.903 1.00 93.56 104 GLY A N 1
ATOM 843 C CA . GLY A 1 104 ? -14.185 1.687 0.844 1.00 93.56 104 GLY A CA 1
ATOM 844 C C . GLY A 1 104 ? -14.292 2.284 -0.567 1.00 93.56 104 GLY A C 1
ATOM 845 O O . GLY A 1 104 ? -13.464 1.944 -1.414 1.00 93.56 104 GLY A O 1
ATOM 846 N N . PRO A 1 105 ? -15.227 3.219 -0.833 1.00 92.56 105 PRO A N 1
ATOM 847 C CA . PRO A 1 105 ? -15.293 3.938 -2.107 1.00 92.56 105 PRO A CA 1
ATOM 848 C C . PRO A 1 105 ? -13.997 4.680 -2.467 1.00 92.56 105 PRO A C 1
ATOM 850 O O . PRO A 1 105 ? -13.538 4.583 -3.602 1.00 92.56 105 PRO A O 1
ATOM 853 N N . LYS A 1 106 ? -13.348 5.346 -1.499 1.00 92.56 106 LYS A N 1
ATOM 854 C CA . LYS A 1 106 ? -12.062 6.030 -1.732 1.00 92.56 106 LYS A CA 1
ATOM 855 C C . LYS A 1 106 ? -10.961 5.039 -2.118 1.00 92.56 106 LYS A C 1
ATOM 857 O O . LYS A 1 106 ? -10.206 5.285 -3.052 1.00 92.56 106 LYS A O 1
ATOM 862 N N . LEU A 1 107 ? -10.882 3.898 -1.428 1.00 91.94 107 LEU A N 1
ATOM 863 C CA . LEU A 1 107 ? -9.928 2.828 -1.736 1.00 91.94 107 LEU A CA 1
ATOM 864 C C . LEU A 1 107 ? -10.181 2.219 -3.116 1.00 91.94 107 LEU A C 1
ATOM 866 O O . LEU A 1 107 ? -9.227 1.880 -3.812 1.00 91.94 107 LEU A O 1
ATOM 870 N N . TYR A 1 108 ? -11.446 2.087 -3.514 1.00 89.62 108 TYR A N 1
ATOM 871 C CA . TYR A 1 108 ? -11.819 1.621 -4.845 1.00 89.62 108 TYR A CA 1
ATOM 872 C C . TYR A 1 108 ? -11.362 2.596 -5.936 1.00 89.62 108 TYR A C 1
ATOM 874 O O . TYR A 1 108 ? -10.799 2.172 -6.945 1.00 89.62 108 TYR A O 1
ATOM 882 N N . ASP A 1 109 ? -11.538 3.900 -5.721 1.00 89.31 109 ASP A N 1
ATOM 883 C CA . ASP A 1 109 ? -11.051 4.915 -6.653 1.00 89.31 109 ASP A CA 1
ATOM 884 C C . ASP A 1 109 ? -9.521 4.939 -6.726 1.00 89.31 109 ASP A C 1
ATOM 886 O O . ASP A 1 109 ? -8.966 4.922 -7.824 1.00 89.31 109 ASP A O 1
ATOM 890 N N . LEU A 1 110 ? -8.828 4.856 -5.586 1.00 89.12 110 LEU A N 1
ATOM 891 C CA . LEU A 1 110 ? -7.366 4.723 -5.541 1.00 89.12 110 LEU A CA 1
ATOM 892 C C . LEU A 1 110 ? -6.875 3.440 -6.226 1.00 89.12 110 LEU A C 1
ATOM 894 O O . LEU A 1 110 ? -5.810 3.432 -6.837 1.00 89.12 110 LEU A O 1
ATOM 898 N N . ALA A 1 111 ? -7.643 2.349 -6.172 1.00 88.44 111 ALA A N 1
ATOM 899 C CA . ALA A 1 111 ? -7.279 1.099 -6.830 1.00 88.44 111 ALA A CA 1
ATOM 900 C C . ALA A 1 111 ? -7.245 1.212 -8.365 1.00 88.44 111 ALA A C 1
ATOM 902 O O . ALA A 1 111 ? -6.553 0.421 -9.005 1.00 88.44 111 ALA A O 1
ATOM 903 N N . LYS A 1 112 ? -7.904 2.212 -8.969 1.00 87.06 112 LYS A N 1
ATOM 904 C CA . LYS A 1 112 ? -7.800 2.477 -10.416 1.00 87.06 112 LYS A CA 1
ATOM 905 C C . LYS A 1 112 ? -6.375 2.865 -10.828 1.00 87.06 112 LYS A C 1
ATOM 907 O O . LYS A 1 112 ? -5.922 2.450 -11.896 1.00 87.06 112 LYS A O 1
ATOM 912 N N . GLU A 1 113 ? -5.627 3.545 -9.953 1.00 85.94 113 GLU A N 1
ATOM 913 C CA . GLU A 1 113 ? -4.212 3.896 -10.176 1.00 85.94 113 GLU A CA 1
ATOM 914 C C . GLU A 1 113 ? -3.310 2.667 -10.345 1.00 85.94 113 GLU A C 1
ATOM 916 O O . GLU A 1 113 ? -2.247 2.750 -10.960 1.00 85.94 113 GLU A O 1
ATOM 921 N N . LEU A 1 114 ? -3.726 1.507 -9.829 1.00 85.81 114 LEU A N 1
ATOM 922 C CA . LEU A 1 114 ? -2.964 0.262 -9.942 1.00 85.81 114 LEU A CA 1
ATOM 923 C C . LEU A 1 114 ? -2.962 -0.295 -11.366 1.00 85.81 114 LEU A C 1
ATOM 925 O O . LEU A 1 114 ? -2.001 -0.943 -11.764 1.00 85.81 114 LEU A O 1
ATOM 929 N N . TYR A 1 115 ? -4.044 -0.077 -12.114 1.00 83.31 115 TYR A N 1
ATOM 930 C CA . TYR A 1 115 ? -4.230 -0.669 -13.440 1.00 83.31 115 TYR A CA 1
ATOM 931 C C . TYR A 1 115 ? -4.015 0.341 -14.562 1.00 83.31 115 TYR A C 1
ATOM 933 O O . TYR A 1 115 ? -3.549 -0.023 -15.638 1.00 83.31 115 TYR A O 1
ATOM 941 N N . SER A 1 116 ? -4.376 1.601 -14.323 1.00 83.00 116 SER A N 1
ATOM 942 C CA . SER A 1 116 ? -4.394 2.647 -15.350 1.00 83.00 116 SER A CA 1
ATOM 943 C C . SER A 1 116 ? -3.483 3.827 -15.031 1.00 83.00 116 SER A C 1
ATOM 945 O O . SER A 1 116 ? -3.420 4.761 -15.821 1.00 83.00 116 SER A O 1
ATOM 947 N N . GLY A 1 117 ? -2.796 3.796 -13.892 1.00 86.44 117 GLY A N 1
ATOM 948 C CA . GLY A 1 117 ? -1.916 4.861 -13.433 1.00 86.44 117 GLY A CA 1
ATOM 949 C C . GLY A 1 117 ? -0.500 4.353 -13.198 1.00 86.44 117 GLY A C 1
ATOM 950 O O . GLY A 1 117 ? 0.073 3.629 -14.006 1.00 86.44 117 GLY A O 1
ATOM 951 N N . ARG A 1 118 ? 0.045 4.718 -12.040 1.00 88.19 118 ARG A N 1
ATOM 952 C CA . ARG A 1 118 ? 1.428 4.441 -11.614 1.00 88.19 118 ARG A CA 1
ATOM 953 C C . ARG A 1 118 ? 1.693 2.967 -11.306 1.00 88.19 118 ARG A C 1
ATOM 955 O O . ARG A 1 118 ? 2.840 2.562 -11.157 1.00 88.19 118 ARG A O 1
ATOM 962 N N . GLY A 1 119 ? 0.647 2.168 -11.107 1.00 87.50 119 GLY A N 1
ATOM 963 C CA . GLY A 1 119 ? 0.774 0.788 -10.638 1.00 87.50 119 GLY A CA 1
ATOM 964 C C . GLY A 1 119 ? 0.889 0.647 -9.118 1.00 87.50 119 GLY A C 1
ATOM 965 O O . GLY A 1 119 ? 0.867 -0.472 -8.607 1.00 87.50 119 GLY A O 1
ATOM 966 N N . PHE A 1 120 ? 0.970 1.752 -8.367 1.00 89.12 120 PHE A N 1
ATOM 967 C CA . PHE A 1 120 ? 1.024 1.722 -6.907 1.00 89.12 120 PHE A CA 1
ATOM 968 C C . PHE A 1 120 ? 0.483 3.001 -6.249 1.00 89.12 120 PHE A C 1
ATOM 970 O O . PHE A 1 120 ? 0.469 4.097 -6.817 1.00 89.12 120 PHE A O 1
ATOM 977 N N . PHE A 1 121 ? 0.070 2.845 -4.995 1.00 90.62 121 PHE A N 1
ATOM 978 C CA . PHE A 1 121 ? -0.172 3.922 -4.043 1.00 90.62 121 PHE A CA 1
ATOM 979 C C . PHE A 1 121 ? 0.147 3.406 -2.640 1.00 90.62 121 PHE A C 1
ATOM 981 O O . PHE A 1 121 ? 0.198 2.194 -2.409 1.00 90.62 121 PHE A O 1
ATOM 988 N N . VAL A 1 122 ? 0.362 4.321 -1.706 1.00 91.94 122 VAL A N 1
ATOM 989 C CA . VAL A 1 122 ? 0.718 4.008 -0.324 1.00 91.94 122 VAL A CA 1
ATOM 990 C C . VAL A 1 122 ? -0.329 4.608 0.603 1.00 91.94 122 VAL A C 1
ATOM 992 O O . VAL A 1 122 ? -0.641 5.791 0.512 1.00 91.94 122 VAL A O 1
ATOM 995 N N . LEU A 1 123 ? -0.864 3.791 1.507 1.00 92.44 123 LEU A N 1
ATOM 996 C CA . LEU A 1 123 ? -1.649 4.274 2.640 1.00 92.44 123 LEU A CA 1
ATOM 997 C C . LEU A 1 123 ? -0.687 4.557 3.792 1.00 92.44 123 LEU A C 1
ATOM 999 O O . LEU A 1 123 ? 0.046 3.662 4.216 1.00 92.44 123 LEU A O 1
ATOM 1003 N N . ARG A 1 124 ? -0.674 5.795 4.283 1.00 92.38 124 ARG A N 1
ATOM 1004 C CA . ARG A 1 124 ? 0.147 6.219 5.429 1.00 92.38 124 ARG A CA 1
ATOM 1005 C C . ARG A 1 124 ? -0.757 6.504 6.633 1.00 92.38 124 ARG A C 1
ATOM 1007 O O . ARG A 1 124 ? -1.965 6.549 6.466 1.00 92.38 124 ARG A O 1
ATOM 1014 N N . THR A 1 125 ? -0.140 6.692 7.805 1.00 92.88 125 THR A N 1
ATOM 1015 C CA . THR A 1 125 ? -0.728 7.097 9.106 1.00 92.88 125 THR A CA 1
ATOM 1016 C C . THR A 1 125 ? -1.397 6.009 9.955 1.00 92.88 125 THR A C 1
ATOM 1018 O O . THR A 1 125 ? -1.878 6.317 11.040 1.00 92.88 125 THR A O 1
ATOM 1021 N N . ILE A 1 126 ? -1.329 4.726 9.573 1.00 90.56 126 ILE A N 1
ATOM 1022 C CA . ILE A 1 126 ? -1.816 3.626 10.430 1.00 90.56 126 ILE A CA 1
ATOM 1023 C C . ILE A 1 126 ? -0.932 3.498 11.693 1.00 90.56 126 ILE A C 1
ATOM 1025 O O . ILE A 1 126 ? 0.262 3.208 11.567 1.00 90.56 126 ILE A O 1
ATOM 1029 N N . PRO A 1 127 ? -1.480 3.672 12.914 1.00 91.00 127 PRO A N 1
ATOM 1030 C CA . PRO A 1 127 ? -0.705 3.651 14.154 1.00 91.00 127 PRO A CA 1
ATOM 1031 C C . PRO A 1 127 ? -0.444 2.212 14.628 1.00 91.00 127 PRO A C 1
ATOM 1033 O O . PRO A 1 127 ? -1.145 1.699 15.498 1.00 91.00 127 PRO A O 1
ATOM 1036 N N . ILE A 1 128 ? 0.569 1.556 14.054 1.00 91.88 128 ILE A N 1
ATOM 1037 C CA . ILE A 1 128 ? 0.844 0.120 14.259 1.00 91.88 128 ILE A CA 1
ATOM 1038 C C . ILE A 1 128 ? 1.021 -0.297 15.727 1.00 91.88 128 ILE A C 1
ATOM 1040 O O . ILE A 1 128 ? 0.592 -1.382 16.101 1.00 91.88 128 ILE A O 1
ATOM 1044 N N . GLU A 1 129 ? 1.568 0.585 16.566 1.00 93.44 129 GLU A N 1
ATOM 1045 C CA . GLU A 1 129 ? 1.832 0.328 17.991 1.00 93.44 129 GLU A CA 1
ATOM 1046 C C . GLU A 1 129 ? 0.551 0.141 18.822 1.00 93.44 129 GLU A C 1
ATOM 1048 O O . GLU A 1 129 ? 0.596 -0.362 19.942 1.00 93.44 129 GLU A O 1
ATOM 1053 N N . LYS A 1 130 ? -0.612 0.555 18.295 1.00 94.31 130 LYS A N 1
ATOM 1054 C CA . LYS A 1 130 ? -1.907 0.409 18.976 1.00 94.31 130 LYS A CA 1
ATOM 1055 C C . LYS A 1 130 ? -2.516 -0.987 18.826 1.00 94.31 130 LYS A C 1
ATOM 1057 O O . LYS A 1 130 ? -3.498 -1.280 19.505 1.00 94.31 130 LYS A O 1
ATOM 1062 N N . TYR A 1 131 ? -1.981 -1.824 17.938 1.00 95.50 131 TYR A N 1
ATOM 1063 C CA . TYR A 1 131 ? -2.625 -3.065 17.518 1.00 95.50 131 TYR A CA 1
ATOM 1064 C C . TYR A 1 131 ? -1.740 -4.279 17.778 1.00 95.50 131 TYR A C 1
ATOM 1066 O O . TYR A 1 131 ? -0.521 -4.249 17.625 1.00 95.50 131 TYR A O 1
ATOM 1074 N N . THR A 1 132 ? -2.373 -5.397 18.116 1.00 96.69 132 THR A N 1
ATOM 1075 C CA . THR A 1 132 ? -1.685 -6.692 18.155 1.00 96.69 132 THR A CA 1
ATOM 1076 C C . THR A 1 132 ? -1.333 -7.173 16.736 1.00 96.69 132 THR A C 1
ATOM 1078 O O . THR A 1 132 ? -1.973 -6.755 15.767 1.00 96.69 132 THR A O 1
ATOM 1081 N N . PRO A 1 133 ? -0.385 -8.117 16.565 1.00 95.38 133 PRO A N 1
ATOM 1082 C CA . PRO A 1 133 ? -0.078 -8.684 15.247 1.00 95.38 133 PRO A CA 1
ATOM 1083 C C . PRO A 1 133 ? -1.298 -9.281 14.529 1.00 95.38 133 PRO A C 1
ATOM 1085 O O . PRO A 1 133 ? -1.432 -9.152 13.313 1.00 95.38 133 PRO A O 1
ATOM 1088 N N . LEU A 1 134 ? -2.215 -9.898 15.282 1.00 95.06 134 LEU A N 1
ATOM 1089 C CA . LEU A 1 134 ? -3.462 -10.434 14.738 1.00 95.06 134 LEU A CA 1
ATOM 1090 C C . LEU A 1 134 ? -4.384 -9.315 14.235 1.00 95.06 134 LEU A C 1
ATOM 1092 O O . LEU A 1 134 ? -4.924 -9.410 13.137 1.00 95.06 134 LEU A O 1
ATOM 1096 N N . GLN A 1 135 ? -4.521 -8.236 15.005 1.00 96.44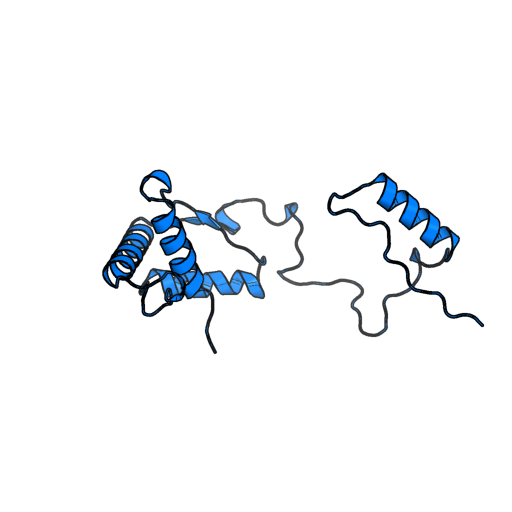 135 GLN A N 1
ATOM 1097 C CA . GLN A 1 135 ? -5.304 -7.062 14.617 1.00 96.44 135 GLN A CA 1
ATOM 1098 C C . GLN A 1 135 ? -4.726 -6.363 13.387 1.00 96.44 135 GLN A C 1
ATOM 1100 O O . GLN A 1 135 ? -5.476 -5.999 12.487 1.00 96.44 135 GLN A O 1
ATOM 1105 N N . LEU A 1 136 ? -3.399 -6.252 13.286 1.00 96.31 136 LEU A N 1
ATOM 1106 C CA . LEU A 1 136 ? -2.740 -5.738 12.084 1.00 96.31 136 LEU A CA 1
ATOM 1107 C C . LEU A 1 136 ? -3.035 -6.607 10.858 1.00 96.31 136 LEU A C 1
ATOM 1109 O O . LEU A 1 136 ? -3.305 -6.070 9.785 1.00 96.31 136 LEU A O 1
ATOM 1113 N N . ALA A 1 137 ? -3.044 -7.935 11.008 1.00 95.38 137 ALA A N 1
ATOM 1114 C CA . ALA A 1 137 ? -3.432 -8.840 9.929 1.00 95.38 137 ALA A CA 1
ATOM 1115 C C . ALA A 1 137 ? -4.904 -8.648 9.519 1.00 95.38 137 ALA A C 1
ATOM 1117 O O . ALA A 1 137 ? -5.204 -8.623 8.324 1.00 95.38 137 ALA A O 1
ATOM 1118 N N . ILE A 1 138 ? -5.806 -8.457 10.490 1.00 96.62 138 ILE A N 1
ATOM 1119 C CA . ILE A 1 138 ? -7.227 -8.167 10.247 1.00 96.62 138 ILE A CA 1
ATOM 1120 C C . ILE A 1 138 ? -7.388 -6.840 9.496 1.00 96.62 138 ILE A C 1
ATOM 1122 O O . ILE A 1 138 ? -8.064 -6.810 8.471 1.00 96.62 138 ILE A O 1
ATOM 1126 N N . ILE A 1 139 ? -6.736 -5.767 9.955 1.00 96.00 139 ILE A N 1
ATOM 1127 C CA . ILE A 1 139 ? -6.761 -4.448 9.308 1.00 96.00 139 ILE A CA 1
ATOM 1128 C C . ILE A 1 139 ? -6.232 -4.549 7.876 1.00 96.00 139 ILE A C 1
ATOM 1130 O O . ILE A 1 139 ? -6.884 -4.093 6.938 1.00 96.00 139 ILE A O 1
ATOM 1134 N N . TYR A 1 140 ? -5.071 -5.182 7.691 1.00 94.12 140 TYR A N 1
ATOM 1135 C CA . TYR A 1 140 ? -4.453 -5.344 6.378 1.00 94.12 140 TYR A CA 1
ATOM 1136 C C . TYR A 1 140 ? -5.370 -6.095 5.403 1.00 94.12 140 TYR A C 1
ATOM 1138 O O . TYR A 1 140 ? -5.599 -5.629 4.282 1.00 94.12 140 TYR A O 1
ATOM 1146 N N . ALA A 1 141 ? -5.923 -7.236 5.823 1.00 94.69 141 ALA A N 1
ATOM 1147 C CA . ALA A 1 141 ? -6.836 -8.031 5.007 1.00 94.69 141 ALA A CA 1
ATOM 1148 C C . ALA A 1 141 ? -8.161 -7.294 4.745 1.00 94.69 141 ALA A C 1
ATOM 1150 O O . ALA A 1 141 ? -8.647 -7.293 3.613 1.00 94.69 141 ALA A O 1
ATOM 1151 N N . GLY A 1 142 ? -8.705 -6.616 5.759 1.00 94.81 142 GLY A N 1
ATOM 1152 C CA . GLY A 1 142 ? -9.941 -5.841 5.688 1.00 94.81 142 GLY A CA 1
ATOM 1153 C C . GLY A 1 142 ? -9.836 -4.723 4.664 1.00 94.81 142 GLY A C 1
ATOM 1154 O O . GLY A 1 142 ? -10.593 -4.707 3.695 1.00 94.81 142 GLY A O 1
ATOM 1155 N N . VAL A 1 143 ? -8.829 -3.857 4.795 1.00 94.00 143 VAL A N 1
ATOM 1156 C CA . VAL A 1 143 ? -8.536 -2.783 3.832 1.00 94.00 143 VAL A CA 1
ATOM 1157 C C . VAL A 1 143 ? -8.289 -3.348 2.428 1.00 94.00 143 VAL A C 1
ATOM 1159 O O . VAL A 1 143 ? -8.818 -2.830 1.443 1.00 94.00 143 VAL A O 1
ATOM 1162 N N . SER A 1 144 ? -7.542 -4.451 2.315 1.00 90.94 144 SER A N 1
ATOM 1163 C CA . SER A 1 144 ? -7.258 -5.084 1.019 1.00 90.94 144 SER A CA 1
ATOM 1164 C C . SER A 1 144 ? -8.508 -5.654 0.340 1.00 90.94 144 SER A C 1
ATOM 1166 O O . SER A 1 144 ? -8.601 -5.611 -0.888 1.00 90.94 144 SER A O 1
ATOM 1168 N N . SER A 1 145 ? -9.500 -6.122 1.105 1.00 91.62 145 SER A N 1
ATOM 1169 C CA . SER A 1 145 ? -10.759 -6.662 0.567 1.00 91.62 145 SER A CA 1
ATOM 1170 C C . SER A 1 145 ? -11.600 -5.617 -0.184 1.00 91.62 145 SER A C 1
ATOM 1172 O O . SER A 1 145 ? -12.387 -5.953 -1.073 1.00 91.62 145 SER A O 1
ATOM 1174 N N . HIS A 1 146 ? -11.389 -4.326 0.092 1.00 88.56 146 HIS A N 1
ATOM 1175 C CA . HIS A 1 146 ? -12.083 -3.234 -0.594 1.00 88.56 146 HIS A CA 1
ATOM 1176 C C . HIS A 1 146 ? -11.478 -2.895 -1.964 1.00 88.56 146 HIS A C 1
ATOM 1178 O O . HIS A 1 146 ? -12.171 -2.317 -2.799 1.00 88.56 146 HIS A O 1
ATOM 1184 N N . ARG A 1 147 ? -10.256 -3.358 -2.273 1.00 73.31 147 ARG A N 1
ATOM 1185 C CA . ARG A 1 147 ? -9.568 -3.089 -3.555 1.00 73.31 147 ARG A CA 1
ATOM 1186 C C . ARG A 1 147 ? -10.122 -3.877 -4.742 1.00 73.31 147 ARG A C 1
ATOM 1188 O O . ARG A 1 147 ? -10.001 -3.419 -5.872 1.00 73.31 147 ARG A O 1
ATOM 1195 N N . THR A 1 148 ? -10.694 -5.062 -4.514 1.00 56.75 148 THR A N 1
ATOM 1196 C CA . THR A 1 148 ? -11.083 -5.977 -5.599 1.00 56.75 148 THR A CA 1
ATOM 1197 C C . THR A 1 148 ? -12.598 -6.031 -5.775 1.00 56.75 148 THR A C 1
ATOM 1199 O O . THR A 1 148 ? -13.332 -6.515 -4.916 1.00 56.75 148 THR A O 1
ATOM 1202 N N . SER A 1 149 ? -13.096 -5.504 -6.896 1.00 49.38 149 SER A N 1
ATOM 1203 C CA . SER A 1 149 ? -14.423 -5.876 -7.383 1.00 49.38 149 SER A CA 1
ATOM 1204 C C . SER A 1 149 ? -14.401 -7.375 -7.680 1.00 49.38 149 SER A C 1
ATOM 1206 O O . SER A 1 149 ? -13.794 -7.784 -8.665 1.00 49.38 149 SER A O 1
ATOM 1208 N N . ARG A 1 150 ? -15.061 -8.196 -6.854 1.00 43.34 150 ARG A N 1
ATOM 1209 C CA . ARG A 1 150 ? -15.553 -9.492 -7.332 1.00 43.34 150 ARG A CA 1
ATOM 1210 C C . ARG A 1 150 ? -16.682 -9.200 -8.320 1.00 43.34 150 ARG A C 1
ATOM 1212 O O . ARG A 1 150 ? -17.831 -9.065 -7.914 1.00 43.34 150 ARG A O 1
ATOM 1219 N N . THR A 1 151 ? -16.324 -9.009 -9.584 1.00 37.53 151 THR A N 1
ATOM 1220 C CA . THR A 1 151 ? -17.186 -9.447 -10.689 1.00 37.53 151 THR A CA 1
ATOM 1221 C C . THR A 1 151 ? -17.097 -10.956 -10.805 1.00 37.53 151 THR A C 1
ATOM 1223 O O . THR A 1 151 ? -15.967 -11.470 -10.633 1.00 37.53 151 THR A O 1
#